Protein AF-A0A2V2BUV9-F1 (afdb_monomer)

Foldseek 3Di:
DDPDDDPVVVVVVVVVVVVVVVVVVVVVVVVVVVVLVVVVVPPDDDDDDQAFPALLVVLVCLQPQAQDDPDNQWWWKALALQARVNIDIDNDSVRLVPDPSSVPRQKMWGFRDDDDPWTKTKIFGADPRRGTHDIDIDTNVRRD

Nearest PDB structures (foldseek):
  3h3h-assembly1_B  TM=7.004E-01  e=4.443E-01  Burkholderia thailandensis E264
  2xf3-assembly1_A  TM=7.280E-01  e=1.044E+00  Streptomyces clavuligerus
  3h3h-assembly1_A  TM=7.193E-01  e=1.109E+00  Burkholderia thailandensis E264
  2xh9-assembly1_A  TM=7.639E-01  e=1.332E+00  Streptomyces clavuligerus
  2xep-assembly1_A  TM=7.595E-01  e=1.416E+00  Streptomyces clavuligerus

Mean predicted aligned error: 12.84 Å

Radius of gyration: 25.55 Å; Cα contacts (8 Å, |Δi|>4): 194; chains: 1; bounding box: 74×25×70 Å

Secondary structure (DSSP, 8-state):
------TTHHHHHHHHHHHHHHHHHHHHHHHHHHHHHHHHHS--S-----TT-BHHHHHHHHHHHSPPSSSTT-EEEESSSS-STT-EEESSHHHHHT-HHHHH-SEEEEEEEEETTEEEEEEEEE-TTSBEEEEEEEEGGG--

pLDDT: mean 75.65, std 16.13, range [39.47, 96.5]

Solvent-accessible surface area (backbone atoms only — not comparable to full-atom values): 8376 Å² total; per-residue (Å²): 135,85,84,76,78,63,76,63,67,73,54,49,56,60,51,53,52,47,64,59,45,50,62,54,51,50,50,51,51,52,49,51,54,49,50,54,51,51,60,63,69,58,80,88,70,78,80,82,86,53,74,70,36,39,57,68,56,47,52,52,49,41,66,75,70,28,64,56,85,87,48,97,58,43,44,53,39,12,46,68,38,67,46,75,88,62,46,45,76,27,78,42,69,68,58,48,74,66,32,66,57,56,68,68,32,54,22,38,21,32,49,63,43,67,54,92,94,48,52,30,34,34,32,34,33,39,48,101,85,38,29,25,76,46,75,46,80,45,52,62,90,74,42,126

Sequence (144 aa):
MKTGKPPWKKRILPAAALALAAPVLFFAFSLAAHLVSVADFGYPGGEMDFMGLGKNEVLKTVWEKCPRVFSEREMRLSATGKNCAENRYYASLSEAENDPEIRSAKYLGVNYRTRMASTYFQILEFDARGIVVAQRACRYSDAP

Structure (mmCIF, N/CA/C/O backbone):
data_AF-A0A2V2BUV9-F1
#
_entry.id   AF-A0A2V2BUV9-F1
#
loop_
_atom_site.group_PDB
_atom_site.id
_atom_site.type_symbol
_atom_site.label_atom_id
_atom_site.label_alt_id
_atom_site.label_comp_id
_atom_site.label_asym_id
_atom_site.label_entity_id
_atom_site.label_seq_id
_atom_site.pdbx_PDB_ins_code
_atom_site.Cartn_x
_atom_site.Cartn_y
_atom_site.Cartn_z
_atom_site.occupancy
_atom_site.B_iso_or_equiv
_atom_site.auth_seq_id
_atom_site.auth_comp_id
_atom_site.auth_asym_id
_atom_site.auth_atom_id
_atom_site.pdbx_PDB_model_num
ATOM 1 N N . MET A 1 1 ? 57.764 0.487 -56.003 1.00 39.47 1 MET A N 1
ATOM 2 C CA . MET A 1 1 ? 56.801 1.591 -55.777 1.00 39.47 1 MET A CA 1
ATOM 3 C C . MET A 1 1 ? 55.702 1.093 -54.844 1.00 39.47 1 MET A C 1
ATOM 5 O O . MET A 1 1 ? 55.026 0.135 -55.190 1.00 39.47 1 MET A O 1
ATOM 9 N N . LYS A 1 2 ? 55.567 1.659 -53.635 1.00 45.78 2 LYS A N 1
ATOM 10 C CA . LYS A 1 2 ? 54.484 1.301 -52.701 1.00 45.78 2 LYS A CA 1
ATOM 11 C C . LYS A 1 2 ? 53.238 2.109 -53.069 1.00 45.78 2 LYS A C 1
ATOM 13 O O . LYS A 1 2 ? 53.230 3.326 -52.913 1.00 45.78 2 LYS A O 1
ATOM 18 N N . THR A 1 3 ? 52.199 1.446 -53.564 1.00 51.44 3 THR A N 1
ATOM 19 C CA . THR A 1 3 ? 50.890 2.050 -53.838 1.00 51.44 3 THR A CA 1
ATOM 20 C C . THR A 1 3 ? 50.154 2.298 -52.519 1.00 51.44 3 THR A C 1
ATOM 22 O O . THR A 1 3 ? 49.427 1.452 -51.998 1.00 51.44 3 THR A O 1
ATOM 25 N N . GLY A 1 4 ? 50.381 3.472 -51.927 1.00 56.22 4 GLY A N 1
ATOM 26 C CA . GLY A 1 4 ? 49.632 3.931 -50.761 1.00 56.22 4 GLY A CA 1
ATOM 27 C C . GLY A 1 4 ? 48.164 4.139 -51.131 1.00 56.22 4 GLY A C 1
ATOM 28 O O . GLY A 1 4 ? 47.833 5.081 -51.844 1.00 56.22 4 GLY A O 1
ATOM 29 N N . LYS A 1 5 ? 47.276 3.247 -50.672 1.00 57.06 5 LYS A N 1
ATOM 30 C CA . LYS A 1 5 ? 45.821 3.416 -50.828 1.00 57.06 5 LYS A CA 1
ATOM 31 C C . LYS A 1 5 ? 45.406 4.774 -50.239 1.00 57.06 5 LYS A C 1
ATOM 33 O O . LYS A 1 5 ? 45.843 5.100 -49.133 1.00 57.06 5 LYS A O 1
ATOM 38 N N . PRO A 1 6 ? 44.564 5.553 -50.934 1.00 56.94 6 PRO A N 1
ATOM 39 C CA . PRO A 1 6 ? 44.333 6.935 -50.561 1.00 56.94 6 PRO A CA 1
ATOM 40 C C . PRO A 1 6 ? 43.517 7.044 -49.253 1.00 56.94 6 PRO A C 1
ATOM 42 O O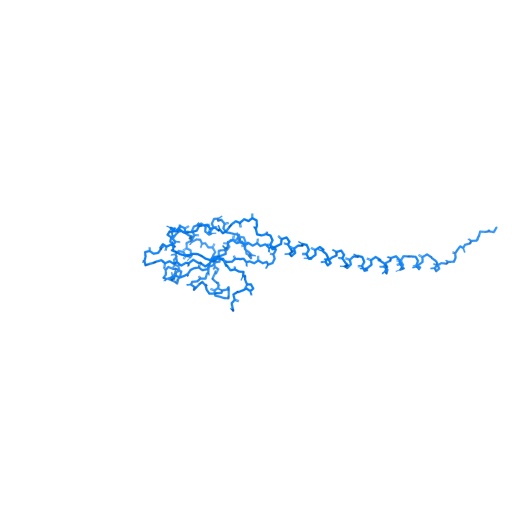 . PRO A 1 6 ? 42.668 6.188 -48.972 1.00 56.94 6 PRO A O 1
ATOM 45 N N . PRO A 1 7 ? 43.766 8.085 -48.435 1.00 57.88 7 PRO A N 1
ATOM 46 C CA . PRO A 1 7 ? 43.347 8.162 -47.028 1.00 57.88 7 PRO A CA 1
ATOM 47 C C . PRO A 1 7 ? 41.827 8.201 -46.807 1.00 57.88 7 PRO A C 1
ATOM 49 O O . PRO A 1 7 ? 41.354 7.901 -45.712 1.00 57.88 7 PRO A O 1
ATOM 52 N N . TRP A 1 8 ? 41.041 8.508 -47.841 1.00 52.19 8 TRP A N 1
ATOM 53 C CA . TRP A 1 8 ? 39.581 8.589 -47.767 1.00 52.19 8 TRP A CA 1
ATOM 54 C C . TRP A 1 8 ? 38.896 7.216 -47.676 1.00 52.19 8 TRP A C 1
ATOM 56 O O . TRP A 1 8 ? 37.898 7.084 -46.969 1.00 52.19 8 TRP A O 1
ATOM 66 N N . LYS A 1 9 ? 39.467 6.152 -48.266 1.00 51.16 9 LYS A N 1
ATOM 67 C CA . LYS A 1 9 ? 38.899 4.789 -48.162 1.00 51.16 9 LYS A CA 1
ATOM 68 C C . LYS A 1 9 ? 38.889 4.245 -46.726 1.00 51.16 9 LYS A C 1
ATOM 70 O O . LYS A 1 9 ? 38.026 3.440 -46.395 1.00 51.16 9 LYS A O 1
ATOM 75 N N . LYS A 1 10 ? 39.805 4.706 -45.861 1.00 52.44 10 LYS A N 1
ATOM 76 C CA . LYS A 1 10 ? 39.855 4.320 -44.436 1.00 52.44 10 LYS A CA 1
ATOM 77 C C . LYS A 1 10 ? 38.806 5.029 -43.568 1.00 52.44 10 LYS A C 1
ATOM 79 O O . LYS A 1 10 ? 38.538 4.554 -42.474 1.00 52.44 10 LYS A O 1
ATOM 84 N N . ARG A 1 11 ? 38.222 6.142 -44.035 1.00 52.38 11 ARG A N 1
ATOM 85 C CA . ARG A 1 11 ? 37.215 6.932 -43.297 1.00 52.38 11 ARG A CA 1
ATOM 86 C C . ARG A 1 11 ? 35.774 6.629 -43.715 1.00 52.38 11 ARG A C 1
ATOM 88 O O . ARG A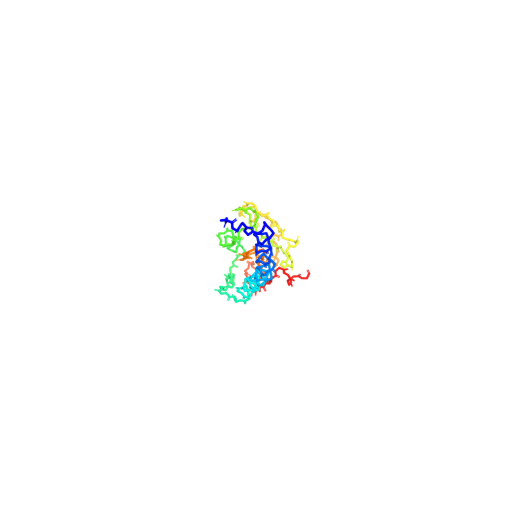 1 11 ? 34.873 6.748 -42.897 1.00 52.38 11 ARG A O 1
ATOM 95 N N . ILE A 1 12 ? 35.561 6.192 -44.956 1.00 55.16 12 ILE A N 1
ATOM 96 C CA . ILE A 1 12 ? 34.219 5.877 -45.477 1.00 55.16 12 ILE A CA 1
ATOM 97 C C . ILE A 1 12 ? 33.718 4.523 -44.965 1.00 55.16 12 ILE A C 1
ATOM 99 O O . ILE A 1 12 ? 32.550 4.406 -44.614 1.00 55.16 12 ILE A O 1
ATOM 103 N N . LEU A 1 13 ? 34.596 3.517 -44.864 1.00 53.09 13 LEU A N 1
ATOM 104 C CA . LEU A 1 13 ? 34.244 2.201 -44.316 1.00 53.09 13 LEU A CA 1
ATOM 105 C C . LEU A 1 13 ? 33.649 2.270 -42.894 1.00 53.09 13 LEU A C 1
ATOM 107 O O . LEU A 1 13 ? 32.588 1.690 -42.685 1.00 53.09 13 LEU A O 1
ATOM 111 N N . PRO A 1 14 ? 34.265 2.982 -41.925 1.00 61.22 14 PRO A N 1
ATOM 112 C CA . PRO A 1 14 ? 33.698 3.095 -40.584 1.00 61.22 14 PRO A CA 1
ATOM 113 C C . PRO A 1 14 ? 32.428 3.951 -40.546 1.00 61.22 14 PRO A C 1
ATOM 115 O O . PRO A 1 14 ? 31.537 3.631 -39.774 1.00 61.22 14 PRO A O 1
ATOM 118 N N . ALA A 1 15 ? 32.294 4.980 -41.39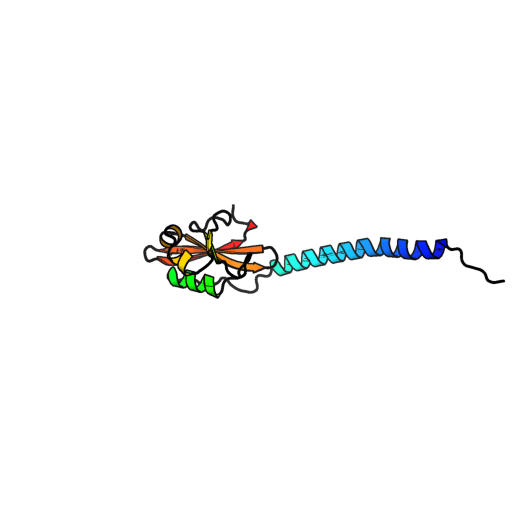1 1.00 60.69 15 ALA A N 1
ATOM 119 C CA . ALA A 1 15 ? 31.082 5.805 -41.449 1.00 60.69 15 ALA A CA 1
ATOM 120 C C . ALA A 1 15 ? 29.881 5.051 -42.049 1.00 60.69 15 ALA A C 1
ATOM 122 O O . ALA A 1 15 ? 28.777 5.132 -41.518 1.00 60.69 15 ALA A O 1
ATOM 123 N N . ALA A 1 16 ? 30.098 4.271 -43.112 1.00 62.62 16 ALA A N 1
ATOM 124 C CA . ALA A 1 16 ? 29.073 3.413 -43.703 1.00 62.62 16 ALA A CA 1
ATOM 125 C C . ALA A 1 16 ? 28.695 2.249 -42.770 1.00 62.62 16 ALA A C 1
ATOM 127 O O . ALA A 1 16 ? 27.519 1.920 -42.645 1.00 62.62 16 ALA A O 1
ATOM 128 N N . ALA A 1 17 ? 29.672 1.671 -42.062 1.00 65.44 17 ALA A N 1
ATOM 129 C CA . ALA A 1 17 ? 29.414 0.673 -41.027 1.00 65.44 17 ALA A CA 1
ATOM 130 C C . ALA A 1 17 ? 28.615 1.258 -39.847 1.00 65.44 17 ALA A C 1
ATOM 132 O O . ALA A 1 17 ? 27.689 0.609 -39.372 1.00 65.44 17 ALA A O 1
ATOM 133 N N . LEU A 1 18 ? 28.904 2.496 -39.419 1.00 61.72 18 LEU A N 1
ATOM 134 C CA . LEU A 1 18 ? 28.120 3.203 -38.396 1.00 61.72 18 LEU A CA 1
ATOM 135 C C . LEU A 1 18 ? 26.684 3.477 -38.867 1.00 61.72 18 LEU A C 1
ATOM 137 O O . LEU A 1 18 ? 25.736 3.267 -38.115 1.00 61.72 18 LEU A O 1
ATOM 141 N N . ALA A 1 19 ? 26.526 3.920 -40.118 1.00 67.94 19 ALA A N 1
ATOM 142 C CA . ALA A 1 19 ? 25.229 4.232 -40.712 1.00 67.94 19 ALA A CA 1
ATOM 143 C C . ALA A 1 19 ? 24.339 2.989 -40.872 1.00 67.94 19 ALA A C 1
ATOM 145 O O . ALA A 1 19 ? 23.123 3.094 -40.753 1.00 67.94 19 ALA A O 1
ATOM 146 N N . LEU A 1 20 ? 24.934 1.814 -41.094 1.00 73.50 20 LEU A N 1
ATOM 147 C CA . LEU A 1 20 ? 24.223 0.532 -41.125 1.00 73.50 20 LEU A CA 1
ATOM 148 C C . LEU A 1 20 ? 23.986 -0.050 -39.723 1.00 73.50 20 LEU A C 1
ATOM 150 O O . LEU A 1 20 ? 22.984 -0.726 -39.505 1.00 73.50 20 LEU A O 1
ATOM 154 N N . ALA A 1 21 ? 24.868 0.227 -38.760 1.00 76.88 21 ALA A N 1
ATOM 155 C CA . ALA A 1 21 ? 24.718 -0.233 -37.381 1.00 76.88 21 ALA A CA 1
ATOM 156 C C . ALA A 1 21 ? 23.631 0.535 -36.612 1.00 76.88 21 ALA A C 1
ATOM 158 O O . ALA A 1 21 ? 22.959 -0.050 -35.766 1.00 76.88 21 ALA A O 1
ATOM 159 N N . ALA A 1 22 ? 23.426 1.823 -36.904 1.00 80.75 22 ALA A N 1
ATOM 160 C CA . ALA A 1 22 ? 22.460 2.650 -36.181 1.00 80.75 22 ALA A CA 1
ATOM 161 C C . ALA A 1 22 ? 20.996 2.157 -36.298 1.00 80.75 22 ALA A C 1
ATOM 163 O O . ALA A 1 22 ? 20.349 2.033 -35.258 1.00 80.75 22 ALA A O 1
ATOM 164 N N . PRO A 1 23 ? 20.467 1.788 -37.485 1.00 84.00 23 PRO A N 1
ATOM 165 C CA . PRO A 1 23 ? 19.128 1.206 -37.611 1.00 84.00 23 PRO A CA 1
ATOM 166 C C . PRO A 1 23 ? 18.983 -0.136 -36.889 1.00 84.00 23 PRO A C 1
ATOM 168 O O . PRO A 1 23 ? 17.944 -0.405 -36.293 1.00 84.00 23 PRO A O 1
ATOM 171 N N . VAL A 1 24 ? 20.030 -0.969 -36.911 1.00 84.06 24 VAL A N 1
ATOM 172 C CA . VAL A 1 24 ? 20.040 -2.280 -36.243 1.00 84.06 24 VAL A CA 1
ATOM 173 C C . VAL A 1 24 ? 20.027 -2.113 -34.727 1.00 84.06 24 VAL A C 1
ATOM 175 O O . VAL A 1 24 ? 19.257 -2.784 -34.045 1.00 84.06 24 VAL A O 1
ATOM 178 N N . LEU A 1 25 ? 20.827 -1.184 -34.198 1.00 84.56 25 LEU A N 1
ATOM 179 C CA . LEU A 1 25 ? 20.810 -0.830 -32.780 1.00 84.56 25 LEU A CA 1
ATOM 180 C C . LEU A 1 25 ? 19.460 -0.245 -32.378 1.00 84.56 25 LEU A C 1
ATOM 182 O O . 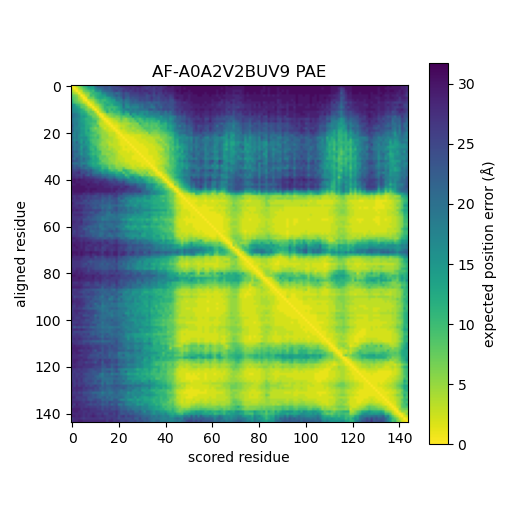LEU A 1 25 ? 18.906 -0.664 -31.370 1.00 84.56 25 LEU A O 1
ATOM 186 N N . PHE A 1 26 ? 18.901 0.669 -33.174 1.00 84.50 26 PHE A N 1
ATOM 187 C CA . PHE A 1 26 ? 17.582 1.237 -32.914 1.00 84.50 26 PHE A CA 1
ATOM 188 C C . PHE A 1 26 ? 16.508 0.149 -32.854 1.00 84.50 26 PHE A C 1
ATOM 190 O O . PHE A 1 26 ? 15.775 0.072 -31.874 1.00 84.50 26 PHE A O 1
ATOM 197 N N . PHE A 1 27 ? 16.472 -0.749 -33.841 1.00 86.81 27 PHE A N 1
ATOM 198 C CA . PHE A 1 27 ? 15.543 -1.874 -33.849 1.00 86.81 2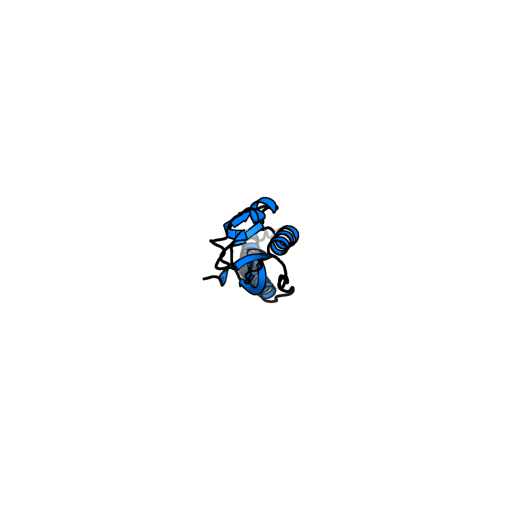7 PHE A CA 1
ATOM 199 C C . PHE A 1 27 ? 15.752 -2.807 -32.650 1.00 86.81 27 PHE A C 1
ATOM 201 O O . PHE A 1 27 ? 14.780 -3.196 -32.011 1.00 86.81 27 PHE A O 1
ATOM 208 N N . ALA A 1 28 ? 17.000 -3.128 -32.296 1.00 85.94 28 ALA A N 1
ATOM 209 C CA . ALA A 1 28 ? 17.310 -3.946 -31.125 1.00 85.94 28 ALA A CA 1
ATOM 210 C C . ALA A 1 28 ? 16.855 -3.276 -29.818 1.00 85.94 28 ALA A C 1
ATOM 212 O O . ALA A 1 28 ? 16.287 -3.949 -28.961 1.00 85.94 28 ALA A O 1
ATOM 213 N N . PHE A 1 29 ? 17.031 -1.958 -29.681 1.00 83.31 29 PHE A N 1
ATOM 214 C CA . PHE A 1 29 ? 16.518 -1.186 -28.548 1.00 83.31 29 PHE A CA 1
ATOM 215 C C . PHE A 1 29 ? 14.989 -1.160 -28.518 1.00 83.31 29 PHE A C 1
ATOM 217 O O . PHE A 1 29 ? 14.405 -1.377 -27.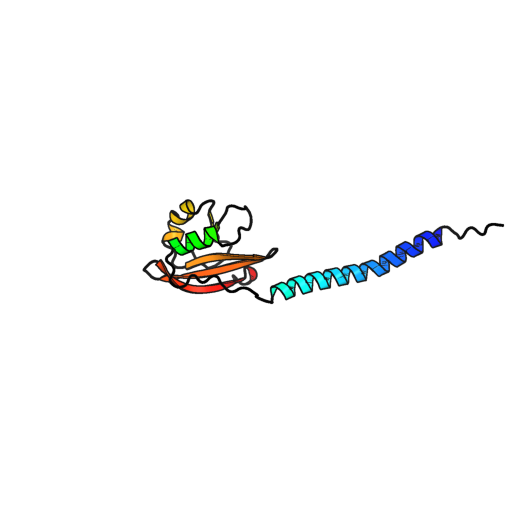460 1.00 83.31 29 PHE A O 1
ATOM 224 N N . SER A 1 30 ? 14.329 -0.941 -29.657 1.00 78.56 30 SER A N 1
ATOM 225 C CA . SER A 1 30 ? 12.867 -0.966 -29.750 1.00 78.56 30 SER A CA 1
ATOM 226 C C . SER A 1 30 ? 12.303 -2.345 -29.418 1.00 78.56 30 SER A C 1
ATOM 228 O O . SER A 1 30 ? 11.345 -2.444 -28.659 1.00 78.56 30 SER A O 1
ATOM 230 N N . LEU A 1 31 ? 12.917 -3.414 -29.929 1.00 82.62 31 LEU A N 1
ATOM 231 C CA . LEU A 1 31 ? 12.523 -4.787 -29.634 1.00 82.62 31 LEU A CA 1
ATOM 232 C C . LEU A 1 31 ? 12.781 -5.132 -28.166 1.00 82.62 31 LEU A C 1
ATOM 234 O O . LEU A 1 31 ? 11.910 -5.709 -27.531 1.00 82.62 31 LEU A O 1
ATOM 238 N N . ALA A 1 32 ? 13.925 -4.744 -27.598 1.00 79.06 32 ALA A N 1
ATOM 239 C CA . ALA A 1 32 ? 14.208 -4.937 -26.178 1.00 79.06 32 ALA A CA 1
ATOM 240 C C . ALA A 1 32 ? 13.202 -4.183 -25.297 1.00 79.06 32 ALA A C 1
ATOM 242 O O . ALA A 1 32 ? 12.663 -4.765 -24.362 1.00 79.06 32 ALA A O 1
ATOM 243 N N . ALA A 1 33 ? 12.883 -2.928 -25.625 1.00 70.69 33 ALA A N 1
ATOM 244 C CA . ALA A 1 33 ? 11.862 -2.150 -24.926 1.00 70.69 33 ALA A CA 1
ATOM 245 C C . ALA A 1 33 ? 10.471 -2.796 -25.042 1.00 70.69 33 ALA A C 1
ATOM 247 O O . ALA A 1 33 ? 9.737 -2.874 -24.057 1.00 70.69 33 ALA A O 1
ATOM 248 N N . HIS A 1 34 ? 10.122 -3.312 -26.222 1.00 68.94 34 HIS A N 1
ATOM 249 C CA . HIS A 1 34 ? 8.853 -3.996 -26.441 1.00 68.94 34 HIS A CA 1
ATOM 250 C C . HIS A 1 34 ? 8.788 -5.343 -25.707 1.00 68.94 34 HIS A C 1
ATOM 252 O O . HIS A 1 34 ? 7.790 -5.631 -25.061 1.00 68.94 34 HIS A O 1
ATOM 258 N N . LEU A 1 35 ? 9.856 -6.143 -25.719 1.00 68.62 35 LEU A N 1
ATOM 259 C CA . LEU A 1 35 ? 9.937 -7.409 -24.983 1.00 68.62 35 LEU A CA 1
ATOM 260 C C . LEU A 1 35 ? 9.932 -7.195 -23.468 1.00 68.62 35 LEU A C 1
ATOM 262 O O . LEU A 1 35 ? 9.286 -7.958 -22.760 1.00 68.62 35 LEU A O 1
ATOM 266 N N . VAL A 1 36 ? 10.586 -6.143 -22.968 1.00 62.88 36 VAL A N 1
ATOM 267 C CA . VAL A 1 36 ? 10.466 -5.705 -21.569 1.00 62.88 36 VAL A CA 1
ATOM 268 C C . VAL A 1 36 ? 9.010 -5.369 -21.240 1.00 62.88 36 VAL A C 1
ATOM 270 O O . VAL A 1 36 ? 8.494 -5.838 -20.229 1.00 62.88 36 VAL A O 1
ATOM 273 N N . SER A 1 37 ? 8.324 -4.640 -22.124 1.00 55.22 37 SER A N 1
ATOM 274 C CA . SER A 1 37 ? 6.910 -4.296 -21.956 1.00 55.22 37 SER A CA 1
ATOM 275 C C . SER A 1 37 ? 5.985 -5.519 -22.010 1.00 55.22 37 SER A C 1
ATOM 277 O O . SER A 1 37 ? 5.072 -5.627 -21.200 1.00 55.22 37 SER A O 1
ATOM 279 N N . VAL A 1 38 ? 6.218 -6.477 -22.909 1.00 51.88 38 VAL A N 1
ATOM 280 C CA . VAL A 1 38 ? 5.409 -7.704 -23.024 1.00 51.88 38 VAL A CA 1
ATOM 281 C C . VAL A 1 38 ? 5.694 -8.671 -21.870 1.00 51.88 38 VAL A C 1
ATOM 283 O O . VAL A 1 38 ? 4.769 -9.273 -21.327 1.00 51.88 38 VAL A O 1
ATOM 286 N N . ALA A 1 39 ? 6.941 -8.763 -21.405 1.00 52.03 39 ALA A N 1
ATOM 287 C CA . ALA A 1 39 ? 7.279 -9.467 -20.170 1.00 52.03 39 ALA A CA 1
ATOM 288 C C . ALA A 1 39 ? 6.660 -8.802 -18.925 1.00 52.03 39 ALA A C 1
ATOM 290 O O . ALA A 1 39 ? 6.600 -9.440 -17.872 1.00 52.03 39 ALA A O 1
ATOM 291 N N . ASP A 1 40 ? 6.206 -7.547 -19.024 1.00 50.34 40 ASP A N 1
ATOM 292 C CA . ASP A 1 40 ? 5.375 -6.854 -18.032 1.00 50.34 40 ASP A CA 1
ATOM 293 C C . ASP A 1 40 ? 3.880 -7.203 -18.116 1.00 50.34 40 ASP A C 1
ATOM 295 O O . ASP A 1 40 ? 3.197 -7.114 -17.098 1.00 50.34 40 ASP A O 1
ATOM 299 N N . PHE A 1 41 ? 3.384 -7.686 -19.262 1.00 45.78 41 PHE A N 1
ATOM 300 C CA . PHE A 1 41 ? 1.998 -8.153 -19.429 1.00 45.78 41 PHE A CA 1
ATOM 301 C C . PHE A 1 41 ? 1.767 -9.603 -18.973 1.00 45.78 41 PHE A C 1
ATOM 303 O O . PHE A 1 41 ? 0.639 -9.978 -18.657 1.00 45.78 41 PHE A O 1
ATOM 310 N N . GLY A 1 42 ? 2.815 -10.427 -18.905 1.00 43.72 42 GLY A N 1
ATOM 311 C CA . GLY A 1 42 ? 2.738 -11.762 -18.313 1.00 43.72 42 GLY A CA 1
ATOM 312 C C . GLY A 1 42 ? 2.782 -11.661 -16.794 1.00 43.72 42 GLY A C 1
ATOM 313 O O . GLY A 1 42 ? 3.863 -11.584 -16.226 1.00 43.72 42 GLY A O 1
ATOM 314 N N . TYR A 1 43 ? 1.624 -11.616 -16.142 1.00 49.91 43 TYR A N 1
ATOM 315 C CA . TYR A 1 43 ? 1.475 -11.492 -14.692 1.00 49.91 43 TYR A CA 1
ATOM 316 C C . TYR A 1 43 ? 1.893 -12.803 -13.976 1.00 49.91 43 TYR A C 1
ATOM 318 O O . TYR A 1 43 ? 1.101 -13.742 -13.968 1.00 49.91 43 TYR A O 1
ATOM 326 N N . PRO A 1 44 ? 3.102 -12.943 -13.376 1.00 43.53 44 PRO A N 1
ATOM 327 C CA . PRO A 1 44 ? 3.609 -14.247 -12.937 1.00 43.53 44 PRO A CA 1
ATOM 328 C C . PRO A 1 44 ? 3.640 -14.418 -11.403 1.00 43.53 44 PRO A C 1
ATOM 330 O O . PRO A 1 44 ? 4.365 -15.263 -10.893 1.00 43.53 44 PRO A O 1
ATOM 333 N N . GLY A 1 45 ? 2.879 -13.627 -10.641 1.00 51.34 45 GLY A N 1
ATOM 334 C CA . GLY A 1 45 ? 2.780 -13.748 -9.181 1.00 51.34 45 GLY A CA 1
ATOM 335 C C . GLY A 1 45 ? 1.539 -13.021 -8.681 1.00 51.34 45 GLY A C 1
ATOM 336 O O . GLY A 1 45 ? 1.359 -11.849 -9.010 1.00 51.34 45 GLY A O 1
ATOM 337 N N . GLY A 1 46 ? 0.664 -13.750 -7.988 1.00 61.19 46 GLY A N 1
ATOM 338 C CA . GLY A 1 46 ? -0.669 -13.294 -7.599 1.00 61.19 46 GLY A CA 1
ATOM 339 C C . GLY A 1 46 ? -0.672 -12.083 -6.670 1.00 61.19 46 GLY A C 1
ATOM 340 O O . GLY A 1 46 ? 0.333 -11.737 -6.049 1.00 61.19 46 GLY A O 1
ATOM 341 N N . GLU A 1 47 ? -1.840 -11.453 -6.602 1.00 72.06 47 GLU A N 1
ATOM 342 C CA . GLU A 1 47 ? -2.229 -10.523 -5.546 1.00 72.06 47 GLU A CA 1
ATOM 343 C C . GLU A 1 47 ? -1.801 -11.037 -4.164 1.00 72.06 47 GLU A C 1
ATOM 345 O O . GLU A 1 47 ? -1.903 -12.234 -3.884 1.00 72.06 47 GLU A O 1
ATOM 350 N N . MET A 1 48 ? -1.339 -10.142 -3.285 1.00 81.50 48 MET A N 1
ATOM 351 C CA . MET A 1 48 ? -1.228 -10.519 -1.880 1.00 81.50 48 MET A CA 1
ATOM 352 C C . MET A 1 48 ? -2.640 -10.722 -1.343 1.00 81.50 48 MET A C 1
ATOM 354 O O . MET A 1 48 ? -3.508 -9.872 -1.543 1.00 81.50 48 MET A O 1
ATOM 358 N N . ASP A 1 49 ? -2.878 -11.860 -0.701 1.00 86.50 49 ASP A N 1
ATOM 359 C CA . ASP A 1 49 ? -4.175 -12.136 -0.101 1.00 86.50 49 ASP A CA 1
ATOM 360 C C . ASP A 1 49 ? -4.261 -11.448 1.262 1.00 86.50 49 ASP A C 1
ATOM 362 O O . ASP A 1 49 ? -3.517 -11.780 2.190 1.00 86.50 49 ASP A O 1
ATOM 366 N N . PHE A 1 50 ? -5.141 -10.454 1.349 1.00 91.62 50 PHE A N 1
ATOM 367 C CA . PHE A 1 50 ? -5.465 -9.767 2.592 1.00 91.62 50 PHE A CA 1
ATOM 368 C C . PHE A 1 50 ? -6.863 -10.125 3.096 1.00 91.62 50 PHE A C 1
ATOM 370 O O . PHE A 1 50 ? -7.264 -9.617 4.141 1.00 91.62 50 PHE A O 1
ATOM 377 N N . MET A 1 51 ? -7.615 -10.965 2.378 1.00 93.44 51 MET A N 1
ATOM 378 C CA . MET A 1 51 ? -8.989 -11.304 2.732 1.00 93.44 51 MET A CA 1
ATOM 379 C C . MET A 1 51 ? -9.063 -11.886 4.143 1.00 93.44 51 MET A C 1
ATOM 381 O O . MET A 1 51 ? -8.313 -12.785 4.513 1.00 93.44 51 MET A O 1
ATOM 385 N N . GLY A 1 52 ? -9.979 -11.358 4.955 1.00 94.75 52 GLY A N 1
ATOM 386 C CA . GLY A 1 52 ? -10.144 -11.782 6.344 1.00 94.75 52 GLY A CA 1
ATOM 387 C C . GLY A 1 52 ? -9.105 -11.229 7.326 1.00 94.75 52 GLY A C 1
ATOM 388 O O . GLY A 1 52 ? -9.280 -11.422 8.529 1.00 94.75 52 GLY A O 1
ATOM 389 N N . LEU A 1 53 ? -8.073 -10.510 6.868 1.00 95.75 53 LEU A N 1
ATOM 390 C CA . LEU A 1 53 ? -7.104 -9.879 7.763 1.00 95.75 53 LEU A CA 1
ATOM 391 C C . LEU A 1 53 ? -7.675 -8.609 8.392 1.00 95.75 53 LEU A C 1
ATOM 393 O O . LEU A 1 53 ? -8.402 -7.834 7.763 1.00 95.75 53 LEU A O 1
ATOM 397 N N . GLY A 1 54 ? -7.302 -8.379 9.649 1.00 94.75 54 GLY A N 1
ATOM 398 C CA . GLY A 1 54 ? -7.595 -7.129 10.340 1.00 94.75 54 GLY A CA 1
ATOM 399 C C . GLY A 1 54 ? -6.666 -6.003 9.886 1.00 94.75 54 GLY A C 1
ATOM 400 O O . GLY A 1 54 ? -5.532 -6.236 9.472 1.00 94.75 54 GLY A O 1
ATOM 401 N N . LYS A 1 55 ? -7.105 -4.751 10.027 1.00 93.25 55 LYS A N 1
ATOM 402 C CA . LYS A 1 55 ? -6.330 -3.574 9.596 1.00 93.25 55 LYS A CA 1
ATOM 403 C C . LYS A 1 55 ? -4.883 -3.541 10.121 1.00 93.25 55 LYS A C 1
ATOM 405 O O . LYS A 1 55 ? -3.973 -3.251 9.353 1.00 93.25 55 LYS A O 1
ATOM 410 N N . ASN A 1 56 ? -4.638 -3.901 11.381 1.00 93.75 56 ASN A N 1
ATOM 411 C CA . ASN A 1 56 ? -3.274 -3.940 11.933 1.00 93.75 56 ASN A CA 1
ATOM 412 C C . ASN A 1 56 ? -2.406 -5.028 11.277 1.00 93.75 56 ASN A C 1
ATOM 414 O O . ASN A 1 56 ? -1.229 -4.809 10.999 1.00 93.75 56 ASN A O 1
ATOM 418 N N . GLU A 1 57 ? -2.986 -6.195 10.992 1.00 94.62 57 GLU A N 1
ATOM 419 C CA . GLU A 1 57 ? -2.287 -7.282 10.300 1.00 94.62 57 GLU A CA 1
ATOM 420 C C . GLU A 1 57 ? -1.971 -6.902 8.856 1.00 94.62 57 GLU A C 1
ATOM 422 O O . GLU A 1 57 ? -0.875 -7.194 8.377 1.00 94.62 57 GLU A O 1
ATOM 427 N N . VAL A 1 58 ? -2.888 -6.193 8.189 1.00 93.12 58 VAL A N 1
ATOM 428 C CA . VAL A 1 58 ? -2.652 -5.604 6.867 1.00 93.12 58 VAL A CA 1
ATOM 429 C C . VAL A 1 58 ? -1.464 -4.648 6.925 1.00 93.12 58 VAL A C 1
ATOM 431 O O . VAL A 1 58 ? -0.524 -4.819 6.156 1.00 93.12 58 VAL A O 1
ATOM 434 N N . LEU A 1 59 ? -1.458 -3.684 7.852 1.00 92.44 59 LEU A N 1
ATOM 435 C CA . LEU A 1 59 ? -0.373 -2.702 7.978 1.00 92.44 59 LEU A CA 1
ATOM 436 C C . LEU A 1 59 ? 0.980 -3.373 8.229 1.00 92.44 59 LEU A C 1
ATOM 438 O O . LEU A 1 59 ? 1.962 -3.058 7.557 1.00 92.44 59 LEU A O 1
ATOM 442 N N . LYS A 1 60 ? 1.023 -4.351 9.138 1.00 92.25 60 LYS A N 1
ATOM 443 C CA . LYS A 1 60 ? 2.227 -5.140 9.407 1.00 92.25 60 LYS A CA 1
ATOM 444 C C . LYS A 1 60 ? 2.694 -5.903 8.166 1.00 92.25 60 LYS A C 1
ATOM 446 O O . LYS A 1 60 ? 3.869 -5.859 7.812 1.00 92.25 60 LYS A O 1
ATOM 451 N N . THR A 1 61 ? 1.767 -6.558 7.475 1.00 90.19 61 THR A N 1
ATOM 452 C CA . THR A 1 61 ? 2.054 -7.334 6.265 1.00 90.19 61 THR A CA 1
ATOM 453 C C . THR A 1 61 ? 2.582 -6.442 5.143 1.00 90.19 61 THR A C 1
ATOM 455 O O . THR A 1 61 ? 3.553 -6.807 4.482 1.00 90.19 61 THR A O 1
ATOM 458 N N . VAL A 1 62 ? 2.001 -5.254 4.958 1.00 88.50 62 VAL A N 1
ATOM 459 C CA . VAL A 1 62 ? 2.477 -4.268 3.980 1.00 88.50 62 VAL A CA 1
ATOM 460 C C . VAL A 1 62 ? 3.871 -3.773 4.355 1.00 88.50 62 VAL A C 1
ATOM 462 O O . VAL A 1 62 ? 4.758 -3.735 3.505 1.00 88.50 62 VAL A O 1
ATOM 465 N N . TRP A 1 63 ? 4.098 -3.443 5.627 1.00 87.19 63 TRP A N 1
ATOM 466 C CA . TRP A 1 63 ? 5.397 -2.979 6.113 1.00 87.19 63 TRP A CA 1
ATOM 467 C C . TRP A 1 63 ? 6.531 -3.994 5.887 1.00 87.19 63 TRP A C 1
ATOM 469 O O . TRP A 1 63 ? 7.656 -3.599 5.558 1.00 87.19 63 TRP A O 1
ATOM 479 N N . GLU A 1 64 ? 6.232 -5.283 6.078 1.00 85.38 64 GLU A N 1
ATOM 480 C CA . GLU A 1 64 ? 7.187 -6.391 5.985 1.00 85.38 64 GLU A CA 1
ATOM 481 C C . GLU A 1 64 ? 7.411 -6.886 4.552 1.00 85.38 64 GLU A C 1
ATOM 483 O O . GLU A 1 64 ? 8.542 -7.209 4.191 1.00 85.38 64 GLU A O 1
ATOM 488 N N . LYS A 1 65 ? 6.345 -6.993 3.749 1.00 81.19 65 LYS A N 1
ATOM 489 C CA . LYS A 1 65 ? 6.375 -7.743 2.483 1.00 81.19 65 LYS A CA 1
ATOM 490 C C . LYS A 1 65 ? 6.253 -6.877 1.237 1.00 81.19 65 LYS A C 1
ATOM 492 O O . LYS A 1 65 ? 6.669 -7.321 0.167 1.00 81.19 65 LYS A O 1
ATOM 497 N N . CYS A 1 66 ? 5.697 -5.670 1.335 1.00 77.75 66 CYS A N 1
ATOM 498 C CA . CYS A 1 66 ? 5.488 -4.852 0.148 1.00 77.75 66 CYS A CA 1
ATOM 499 C C . CYS A 1 66 ? 6.764 -4.093 -0.253 1.00 77.75 66 CYS A C 1
ATOM 501 O O . CYS A 1 66 ? 7.463 -3.534 0.598 1.00 77.75 66 CYS A O 1
ATOM 503 N N . PRO A 1 67 ? 7.081 -4.031 -1.558 1.00 67.06 67 PRO A N 1
ATOM 504 C CA . PRO A 1 67 ? 8.286 -3.372 -2.038 1.00 67.06 67 PRO A CA 1
ATOM 505 C C . PRO A 1 67 ? 8.242 -1.853 -1.826 1.00 67.06 67 PRO A C 1
ATOM 507 O O . PRO A 1 67 ? 7.252 -1.177 -2.121 1.00 67.06 67 PRO A O 1
ATOM 510 N N . ARG A 1 68 ? 9.368 -1.308 -1.359 1.00 69.56 68 ARG A N 1
ATOM 511 C CA . ARG A 1 68 ? 9.588 0.124 -1.111 1.00 69.56 68 ARG A CA 1
ATOM 512 C C . ARG A 1 68 ? 10.144 0.780 -2.382 1.00 69.56 68 ARG A C 1
ATOM 514 O O . ARG A 1 68 ? 10.898 0.147 -3.113 1.00 69.56 68 ARG A O 1
ATOM 521 N N . VAL A 1 69 ? 9.722 2.006 -2.703 1.00 58.09 69 VAL A N 1
ATOM 522 C CA . VAL A 1 69 ? 9.874 2.563 -4.073 1.00 58.09 69 VAL A CA 1
ATOM 523 C C . VAL A 1 69 ? 10.718 3.848 -4.154 1.00 58.09 69 VAL A C 1
ATOM 525 O O . VAL A 1 69 ? 11.270 4.107 -5.216 1.00 58.09 69 VAL A O 1
ATOM 528 N N . PHE A 1 70 ? 10.844 4.655 -3.089 1.00 54.94 70 PHE A N 1
ATOM 529 C CA . PHE A 1 70 ? 11.631 5.912 -3.138 1.00 54.94 70 PHE A CA 1
ATOM 530 C C . PHE A 1 70 ? 12.722 5.992 -2.069 1.00 54.94 70 PHE A C 1
ATOM 532 O O . PHE A 1 70 ? 13.857 6.323 -2.393 1.00 54.94 70 PHE A O 1
ATOM 539 N N . SER A 1 71 ? 12.411 5.627 -0.826 1.00 55.00 71 SER A N 1
ATOM 540 C CA . SER A 1 71 ? 13.408 5.329 0.200 1.00 55.00 71 SER A CA 1
ATOM 541 C C . SER A 1 71 ? 13.229 3.877 0.624 1.00 55.00 71 SER A C 1
ATOM 543 O O . SER A 1 71 ? 12.107 3.365 0.650 1.00 55.00 71 SER A O 1
ATOM 545 N N . GLU A 1 72 ? 14.315 3.188 0.974 1.00 56.62 72 GLU A N 1
ATOM 546 C CA . GLU A 1 72 ? 14.262 1.804 1.463 1.00 56.62 72 GLU A CA 1
ATOM 547 C C . GLU A 1 72 ? 13.472 1.659 2.776 1.00 56.62 72 GLU A C 1
ATOM 549 O O . GLU A 1 72 ? 13.509 0.595 3.389 1.00 56.62 72 GLU A O 1
ATOM 554 N N . ARG A 1 73 ? 12.769 2.697 3.262 1.00 65.50 73 ARG A N 1
ATOM 555 C CA . ARG A 1 73 ? 12.103 2.704 4.570 1.00 65.50 73 ARG A CA 1
ATOM 556 C C . ARG A 1 73 ? 10.666 3.205 4.612 1.00 65.50 73 ARG A C 1
ATOM 558 O O . ARG A 1 73 ? 10.084 3.157 5.686 1.00 65.50 73 ARG A O 1
ATOM 565 N N . GLU A 1 74 ? 10.067 3.588 3.489 1.00 78.38 74 GLU A N 1
ATOM 566 C CA . GLU A 1 74 ? 8.703 4.129 3.500 1.00 78.38 74 GLU A CA 1
ATOM 567 C C . GLU A 1 74 ? 7.640 3.152 2.990 1.00 78.38 74 GLU A C 1
ATOM 569 O O . GLU A 1 74 ? 7.774 2.550 1.919 1.00 78.38 74 GLU A O 1
ATOM 574 N N . MET A 1 75 ? 6.546 3.050 3.745 1.00 84.94 75 MET A N 1
ATOM 575 C CA . MET A 1 75 ? 5.305 2.387 3.345 1.00 84.94 75 MET A CA 1
ATOM 576 C C . MET A 1 75 ? 4.358 3.390 2.679 1.00 84.94 75 MET A C 1
ATOM 578 O O . MET A 1 75 ? 4.276 4.540 3.102 1.00 84.94 75 MET A O 1
ATOM 582 N N . ARG A 1 76 ? 3.616 2.942 1.658 1.00 84.00 76 ARG A N 1
ATOM 583 C CA . ARG A 1 76 ? 2.643 3.763 0.923 1.00 84.00 76 ARG A CA 1
ATOM 584 C C . ARG A 1 76 ? 1.235 3.261 1.131 1.00 84.00 76 ARG A C 1
ATOM 586 O O . ARG A 1 76 ? 0.952 2.118 0.769 1.00 84.00 76 ARG A O 1
ATOM 593 N N . LEU A 1 77 ? 0.374 4.135 1.636 1.00 88.12 77 LEU A N 1
ATOM 594 C CA . LEU A 1 77 ? -1.037 3.837 1.832 1.00 88.12 77 LEU A CA 1
ATOM 595 C C . LEU A 1 77 ? -1.909 4.969 1.293 1.00 88.12 77 LEU A C 1
ATOM 597 O O . LEU A 1 77 ? -1.545 6.134 1.406 1.00 88.12 77 LEU A O 1
ATOM 601 N N . SER A 1 78 ? -3.087 4.637 0.781 1.00 88.19 78 SER A N 1
ATOM 602 C CA . SER A 1 78 ? -4.148 5.595 0.453 1.00 88.19 78 SER A CA 1
ATOM 603 C C . SER A 1 78 ? -5.377 5.288 1.302 1.00 88.19 78 SER A C 1
ATOM 605 O O . SER A 1 78 ? -5.914 4.188 1.215 1.00 88.19 78 SER A O 1
ATOM 607 N N . ALA A 1 79 ? -5.848 6.250 2.099 1.00 86.56 79 ALA A N 1
ATOM 608 C CA . ALA A 1 79 ? -7.011 6.088 2.985 1.00 86.56 79 ALA A CA 1
ATOM 609 C C . ALA A 1 79 ? -8.364 6.024 2.243 1.00 86.56 79 ALA A C 1
ATOM 611 O O . ALA A 1 79 ? -9.406 5.751 2.838 1.00 86.56 79 ALA A O 1
ATOM 612 N N . THR A 1 80 ? -8.376 6.316 0.944 1.00 80.25 80 THR A N 1
ATOM 613 C CA . THR A 1 80 ? -9.587 6.293 0.113 1.00 80.25 80 THR A CA 1
ATOM 614 C C . THR A 1 80 ? -9.610 5.103 -0.837 1.00 80.25 80 THR A C 1
ATOM 616 O O . THR A 1 80 ? -10.669 4.770 -1.370 1.00 80.25 80 THR A O 1
ATOM 619 N N . GLY A 1 81 ? -8.445 4.494 -1.093 1.00 72.69 81 GLY A N 1
ATOM 620 C CA . GLY A 1 81 ? -8.280 3.476 -2.122 1.00 72.69 81 GLY A CA 1
ATOM 621 C C . GLY A 1 81 ? -8.603 3.980 -3.534 1.00 72.69 81 GLY A C 1
ATOM 622 O O . GLY A 1 81 ? -8.960 3.170 -4.386 1.00 72.69 81 GLY A O 1
ATOM 623 N N . LYS A 1 82 ? -8.558 5.298 -3.788 1.00 68.31 82 LYS A N 1
ATOM 624 C CA . LYS A 1 82 ? -8.964 5.880 -5.079 1.00 68.31 82 LYS A CA 1
ATOM 625 C C . LYS A 1 82 ? -7.806 6.068 -6.047 1.00 68.31 82 LYS A C 1
ATOM 627 O O . LYS A 1 82 ? -7.899 5.606 -7.180 1.00 68.31 82 LYS A O 1
ATOM 632 N N . ASN A 1 83 ? -6.731 6.732 -5.628 1.00 65.06 83 ASN A N 1
ATOM 633 C CA . ASN A 1 83 ? -5.575 6.963 -6.490 1.00 65.06 83 ASN A CA 1
ATOM 634 C C . ASN A 1 83 ? -4.273 7.129 -5.695 1.00 65.06 83 ASN A C 1
ATOM 636 O O . ASN A 1 83 ? -4.254 7.194 -4.466 1.00 65.06 83 ASN A O 1
ATOM 640 N N . CYS A 1 84 ? -3.174 7.213 -6.441 1.00 58.97 84 CYS A N 1
ATOM 641 C CA . CYS A 1 84 ? -1.830 7.339 -5.893 1.00 58.97 84 CYS A CA 1
ATOM 642 C C . CYS A 1 84 ? -1.426 8.769 -5.526 1.00 58.97 84 CYS A C 1
ATOM 644 O O . CYS A 1 84 ? -0.432 8.945 -4.827 1.00 58.97 84 CYS A O 1
ATOM 646 N N . ALA A 1 85 ? -2.150 9.778 -6.015 1.00 64.88 85 ALA A N 1
ATOM 647 C CA . ALA A 1 85 ? -1.923 11.170 -5.633 1.00 64.88 85 ALA A CA 1
ATOM 648 C C . ALA A 1 85 ? -2.324 11.409 -4.169 1.00 64.88 85 ALA A C 1
ATOM 650 O O . ALA A 1 85 ? -1.725 12.231 -3.486 1.00 64.88 85 ALA A O 1
ATOM 651 N N . GLU A 1 86 ? -3.279 10.624 -3.675 1.00 73.81 86 GLU A N 1
ATOM 652 C CA . GLU A 1 86 ? -3.701 10.590 -2.276 1.00 73.81 86 GLU A CA 1
ATOM 653 C C . GLU A 1 86 ? -2.841 9.645 -1.414 1.00 73.81 86 GLU A C 1
ATOM 655 O O . GLU A 1 86 ? -3.174 9.392 -0.254 1.00 73.81 86 GLU A O 1
ATOM 660 N N . ASN A 1 87 ? -1.742 9.098 -1.955 1.00 79.31 87 ASN A N 1
ATOM 661 C CA . ASN A 1 87 ? -0.850 8.256 -1.166 1.00 79.31 87 ASN A CA 1
ATOM 662 C C . ASN A 1 87 ? -0.138 9.075 -0.093 1.00 79.31 87 ASN A C 1
ATOM 664 O O . ASN A 1 87 ? 0.514 10.085 -0.363 1.00 79.31 87 ASN A O 1
ATOM 668 N N . ARG A 1 88 ? -0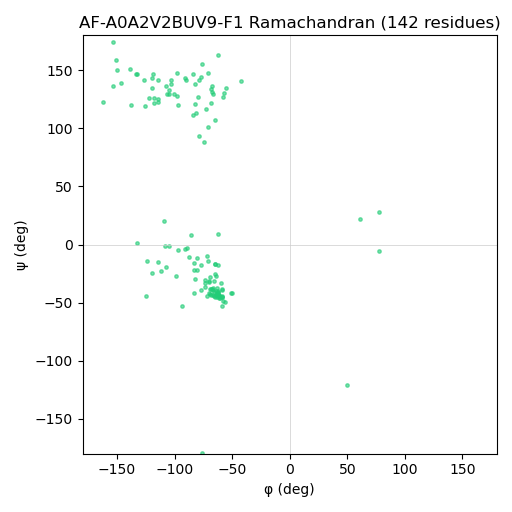.181 8.535 1.115 1.00 86.69 88 ARG A N 1
ATOM 669 C CA . ARG A 1 88 ? 0.624 8.938 2.254 1.00 86.69 88 ARG A CA 1
ATOM 670 C C . ARG A 1 88 ? 1.827 8.020 2.385 1.00 86.69 88 ARG A C 1
ATOM 672 O O . ARG A 1 88 ? 1.763 6.833 2.049 1.00 86.69 88 ARG A O 1
ATOM 679 N N . TYR A 1 89 ? 2.916 8.598 2.869 1.00 87.12 89 TYR A N 1
ATOM 680 C CA . TYR A 1 89 ? 4.201 7.940 3.049 1.00 87.12 89 TYR A CA 1
ATOM 681 C C . TYR A 1 89 ? 4.489 7.881 4.541 1.00 87.12 89 TYR A C 1
ATOM 683 O O . TYR A 1 89 ? 4.462 8.913 5.204 1.00 87.12 89 TYR A O 1
ATOM 691 N N . TYR A 1 90 ? 4.747 6.682 5.050 1.00 88.31 90 TYR A N 1
ATOM 692 C CA . TYR A 1 90 ? 5.002 6.449 6.469 1.00 88.31 90 TYR A CA 1
ATOM 693 C C . TYR A 1 90 ? 6.409 5.904 6.647 1.00 88.31 90 TYR A C 1
ATOM 695 O O . TYR A 1 90 ? 6.758 4.890 6.036 1.00 88.31 90 TYR A O 1
ATOM 703 N N . ALA A 1 91 ? 7.200 6.550 7.501 1.00 88.00 91 ALA A N 1
ATOM 704 C CA . ALA A 1 91 ? 8.581 6.160 7.779 1.00 88.00 91 ALA A CA 1
ATOM 705 C C . ALA A 1 91 ? 8.677 4.991 8.776 1.00 88.00 91 ALA A C 1
ATOM 707 O O . ALA A 1 91 ? 9.749 4.410 8.963 1.00 88.00 91 ALA A O 1
ATOM 708 N N . SER A 1 92 ? 7.568 4.644 9.438 1.00 89.75 92 SER A N 1
ATOM 709 C CA . SER A 1 92 ? 7.475 3.506 10.353 1.00 89.75 92 SER A CA 1
ATOM 710 C C . SER A 1 92 ? 6.064 2.913 10.396 1.00 89.75 92 SER A C 1
ATOM 712 O O . SER A 1 92 ? 5.084 3.592 10.092 1.00 89.75 92 SER A O 1
ATOM 714 N N . LEU A 1 93 ? 5.953 1.655 10.837 1.00 91.12 93 LEU A N 1
ATOM 715 C CA . LEU A 1 93 ? 4.660 1.009 11.092 1.00 91.12 93 LEU A CA 1
ATOM 716 C C . LEU A 1 93 ? 3.832 1.779 12.137 1.00 91.12 93 LEU A C 1
ATOM 718 O O . LEU A 1 93 ? 2.654 2.035 11.914 1.00 91.12 93 LEU A O 1
ATOM 722 N N . SER A 1 94 ? 4.471 2.205 13.231 1.00 92.88 94 SER A N 1
ATOM 723 C CA . SER A 1 94 ? 3.814 2.934 14.327 1.00 92.88 94 SER A CA 1
ATOM 724 C C . SER A 1 94 ? 3.161 4.234 13.851 1.00 92.88 94 SER A C 1
ATOM 726 O O . SER A 1 94 ? 2.062 4.577 14.276 1.00 92.88 94 SER A O 1
ATOM 728 N N . GLU A 1 95 ? 3.801 4.954 12.930 1.00 93.06 95 GLU A N 1
ATOM 729 C CA . GLU A 1 95 ? 3.237 6.181 12.360 1.00 93.06 95 GLU A CA 1
ATOM 730 C C . GLU A 1 95 ? 1.919 5.905 11.620 1.00 93.06 95 GLU A C 1
ATOM 732 O O . GLU A 1 95 ? 0.930 6.602 11.832 1.00 93.06 95 GLU A O 1
ATOM 737 N N . ALA A 1 96 ? 1.874 4.838 10.820 1.00 91.12 96 ALA A N 1
ATOM 738 C CA . ALA A 1 96 ? 0.672 4.444 10.092 1.00 91.12 96 ALA A CA 1
ATOM 739 C C . ALA A 1 96 ? -0.441 3.912 11.010 1.00 91.12 96 ALA A C 1
ATOM 741 O O . ALA A 1 96 ? -1.615 4.206 10.792 1.00 91.12 96 ALA A O 1
ATOM 742 N N . GLU A 1 97 ? -0.094 3.150 12.051 1.00 92.50 97 GLU A N 1
ATOM 743 C CA . GLU A 1 97 ? -1.052 2.621 13.037 1.00 92.50 97 GLU A CA 1
ATOM 744 C C . GLU A 1 97 ? -1.734 3.722 13.865 1.00 92.50 97 GLU A C 1
ATOM 746 O O . GLU A 1 97 ? -2.848 3.536 14.373 1.00 92.50 97 GLU A O 1
ATOM 751 N N . ASN A 1 98 ? -1.068 4.870 14.000 1.00 93.62 98 ASN A N 1
ATOM 752 C CA . ASN A 1 98 ? -1.556 6.026 14.742 1.00 93.62 98 ASN A CA 1
ATOM 753 C C . ASN A 1 98 ? -2.229 7.084 13.855 1.00 93.62 98 ASN A C 1
ATOM 755 O O . ASN A 1 98 ? -2.797 8.032 14.396 1.00 93.62 98 ASN A O 1
ATOM 759 N N . ASP A 1 99 ? -2.232 6.923 12.527 1.00 92.94 99 ASP A N 1
ATOM 760 C CA . ASP A 1 99 ? -2.899 7.854 11.613 1.00 92.94 99 ASP A CA 1
ATOM 761 C C . ASP A 1 99 ? -4.437 7.704 11.707 1.00 92.94 99 ASP A C 1
ATOM 763 O O . ASP A 1 99 ? -4.983 6.645 11.361 1.00 92.94 99 ASP A O 1
ATOM 767 N N . PRO A 1 100 ? -5.176 8.745 12.150 1.00 92.00 100 PRO A N 1
ATOM 768 C CA . PRO A 1 100 ? -6.630 8.684 12.289 1.00 92.00 100 PRO A CA 1
ATOM 769 C C . PRO A 1 100 ? -7.360 8.378 10.979 1.00 92.00 100 PRO A C 1
ATOM 771 O O . PRO A 1 100 ? -8.395 7.704 10.999 1.00 92.00 100 PRO A O 1
ATOM 774 N N . GLU A 1 101 ? -6.840 8.835 9.841 1.00 91.12 101 GLU A N 1
ATOM 775 C CA . GLU A 1 101 ? -7.457 8.580 8.542 1.00 91.12 101 GLU A CA 1
ATOM 776 C C . GLU A 1 101 ? -7.288 7.125 8.136 1.00 91.12 101 GLU A C 1
ATOM 778 O O . GLU A 1 101 ? -8.264 6.491 7.751 1.00 91.12 101 GLU A O 1
ATOM 783 N N . ILE A 1 102 ? -6.101 6.544 8.313 1.00 92.06 102 ILE A N 1
ATOM 784 C CA . ILE A 1 102 ? -5.876 5.121 8.020 1.00 92.06 102 ILE A CA 1
ATOM 785 C C . ILE A 1 102 ? -6.748 4.250 8.921 1.00 92.06 102 ILE A C 1
ATOM 787 O O . ILE A 1 102 ? -7.410 3.317 8.455 1.00 92.06 102 ILE A O 1
ATOM 791 N N . ARG A 1 103 ? -6.828 4.582 10.212 1.00 90.06 103 ARG A N 1
ATOM 792 C CA . ARG A 1 103 ? -7.655 3.844 11.174 1.00 90.06 103 ARG A CA 1
ATOM 793 C C . ARG A 1 103 ? -9.141 3.891 10.835 1.00 90.06 103 ARG A C 1
ATOM 795 O O . ARG A 1 103 ? -9.801 2.856 10.917 1.00 90.06 103 ARG A O 1
ATOM 802 N N . SER A 1 104 ? -9.654 5.046 10.421 1.00 90.50 104 SER A N 1
ATOM 803 C CA . SER A 1 104 ? -11.073 5.234 10.083 1.00 90.50 104 SER A CA 1
ATOM 804 C C . SER A 1 104 ? -11.422 4.891 8.631 1.00 90.50 104 SER A C 1
ATOM 806 O O . SER A 1 104 ? -12.599 4.761 8.300 1.00 90.50 104 SER A O 1
ATOM 808 N N . ALA A 1 105 ? -10.421 4.681 7.774 1.00 91.00 105 ALA A N 1
ATOM 809 C CA . ALA A 1 105 ? -10.612 4.399 6.360 1.00 91.00 105 ALA A CA 1
ATOM 810 C C . ALA A 1 105 ? -11.475 3.154 6.116 1.00 91.00 105 ALA A C 1
ATOM 812 O O . ALA A 1 105 ? -11.151 2.057 6.585 1.00 91.00 105 ALA A O 1
ATOM 813 N N . LYS A 1 106 ? -12.532 3.311 5.311 1.00 93.06 106 LYS A N 1
ATOM 814 C CA . LYS A 1 106 ? -13.287 2.176 4.761 1.00 93.06 106 LYS A CA 1
ATOM 815 C C . LYS A 1 106 ? -12.473 1.417 3.708 1.00 93.06 106 LYS A C 1
ATOM 817 O O . LYS A 1 106 ? -12.635 0.210 3.562 1.00 93.06 106 LYS A O 1
ATOM 822 N N . TYR A 1 107 ? -11.602 2.116 2.985 1.00 91.62 107 TYR A N 1
ATOM 823 C CA . TYR A 1 107 ? -10.792 1.536 1.922 1.00 91.62 107 TYR A CA 1
ATOM 824 C C . TYR A 1 107 ? -9.319 1.849 2.142 1.00 91.62 107 TYR A C 1
ATOM 826 O O . TYR A 1 107 ? -8.984 2.960 2.529 1.00 91.62 107 TYR A O 1
ATOM 834 N N . LEU A 1 108 ? -8.433 0.905 1.851 1.00 91.88 108 LEU A N 1
ATOM 835 C CA . LEU A 1 108 ? -6.994 1.137 1.898 1.00 91.88 108 LEU A CA 1
ATOM 836 C C . LEU A 1 108 ? -6.376 0.753 0.561 1.00 91.88 108 LEU A C 1
ATOM 838 O O . LEU A 1 108 ? -6.461 -0.397 0.143 1.00 91.88 108 LEU A O 1
ATOM 842 N N . GLY A 1 109 ? -5.752 1.710 -0.114 1.00 89.75 109 GLY A N 1
ATOM 843 C CA . GLY A 1 109 ? -4.858 1.426 -1.227 1.00 89.75 109 GLY A CA 1
ATOM 844 C C . GLY A 1 109 ? -3.484 1.065 -0.681 1.00 89.75 109 GLY A C 1
ATOM 845 O O . GLY A 1 109 ? -2.886 1.881 0.012 1.00 89.75 109 GLY A O 1
ATOM 846 N N . VAL A 1 110 ? -2.980 -0.125 -0.986 1.00 87.69 110 VAL A N 1
ATOM 847 C CA . VAL A 1 110 ? -1.652 -0.589 -0.570 1.00 87.69 110 VAL A CA 1
ATOM 848 C C . VAL A 1 110 ? -0.812 -0.884 -1.801 1.00 87.69 110 VAL A C 1
ATOM 850 O O . VAL A 1 110 ? -1.280 -1.514 -2.750 1.00 87.69 110 VAL A O 1
ATOM 853 N N . ASN A 1 111 ? 0.438 -0.427 -1.814 1.00 81.00 111 ASN A N 1
ATOM 854 C CA . ASN A 1 111 ? 1.379 -0.917 -2.816 1.00 81.00 111 ASN A CA 1
ATOM 855 C C . ASN A 1 111 ? 1.683 -2.384 -2.504 1.00 81.00 111 ASN A C 1
ATOM 857 O O . ASN A 1 111 ? 1.976 -2.692 -1.355 1.00 81.00 111 ASN A O 1
ATOM 861 N N . TYR A 1 112 ? 1.658 -3.261 -3.500 1.00 75.06 112 TYR A N 1
ATOM 862 C CA . TYR A 1 112 ? 2.041 -4.671 -3.341 1.00 75.06 112 TYR A CA 1
ATOM 863 C C . TYR A 1 112 ? 3.141 -5.096 -4.313 1.00 75.06 112 TYR A C 1
ATOM 865 O O . TYR A 1 112 ? 3.761 -6.141 -4.123 1.00 75.06 112 TYR A O 1
ATOM 873 N N . ARG A 1 113 ? 3.430 -4.295 -5.350 1.00 71.75 113 ARG A N 1
ATOM 874 C CA . ARG A 1 113 ? 4.453 -4.638 -6.337 1.00 71.75 113 ARG A CA 1
ATOM 875 C C . ARG A 1 113 ? 5.057 -3.411 -7.005 1.00 71.75 113 ARG A C 1
ATOM 877 O O . ARG A 1 113 ? 4.355 -2.540 -7.510 1.00 71.75 113 ARG A O 1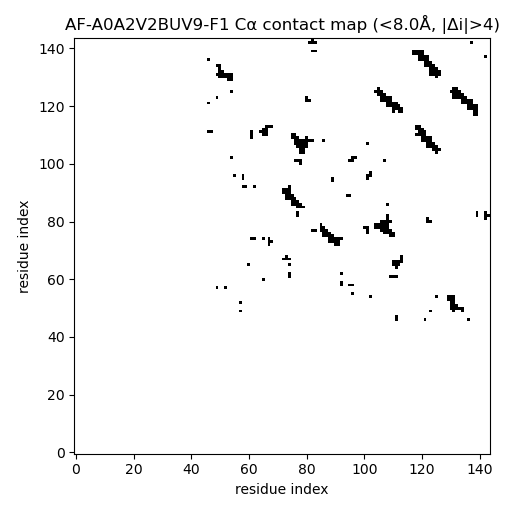
ATOM 884 N N . THR A 1 114 ? 6.377 -3.439 -7.136 1.00 63.22 114 THR A N 1
ATOM 885 C CA . THR A 1 114 ? 7.154 -2.468 -7.909 1.00 63.22 114 THR A CA 1
ATOM 886 C C . THR A 1 114 ? 7.936 -3.222 -8.969 1.00 63.22 114 THR A C 1
ATOM 888 O O . THR A 1 114 ? 8.662 -4.162 -8.645 1.00 63.22 114 THR A O 1
ATOM 891 N N . ARG A 1 115 ? 7.799 -2.837 -10.238 1.00 60.34 115 ARG A N 1
ATOM 892 C CA . ARG A 1 115 ? 8.618 -3.378 -11.325 1.00 60.34 115 ARG A CA 1
ATOM 893 C C . ARG A 1 115 ? 9.045 -2.262 -12.261 1.00 60.34 115 ARG A C 1
ATOM 895 O O . ARG A 1 115 ? 8.207 -1.588 -12.855 1.00 60.34 115 ARG A O 1
ATOM 902 N N . MET A 1 116 ? 10.360 -2.088 -12.389 1.00 65.56 116 MET A N 1
ATOM 903 C CA . MET A 1 116 ? 10.960 -0.964 -13.113 1.00 65.56 116 MET A CA 1
ATOM 904 C C . MET A 1 116 ? 10.342 0.367 -12.647 1.00 65.56 116 MET A C 1
ATOM 906 O O . MET A 1 116 ? 10.396 0.669 -11.459 1.00 65.56 116 MET A O 1
ATOM 910 N N . ALA A 1 117 ? 9.725 1.133 -13.550 1.00 59.09 117 ALA A N 1
ATOM 911 C CA . ALA A 1 117 ? 9.052 2.393 -13.237 1.00 59.09 117 ALA A CA 1
ATOM 912 C C . ALA A 1 117 ? 7.560 2.240 -12.864 1.00 59.09 117 ALA A C 1
ATOM 914 O O . ALA A 1 117 ? 6.907 3.232 -12.553 1.00 59.09 117 ALA A O 1
ATOM 915 N N . SER A 1 118 ? 6.996 1.026 -12.905 1.00 64.25 118 SER A N 1
ATOM 916 C CA . SER A 1 118 ? 5.575 0.789 -12.622 1.00 64.25 118 SER A CA 1
ATOM 917 C C . SER A 1 118 ? 5.361 0.323 -11.182 1.00 64.25 118 SER A C 1
A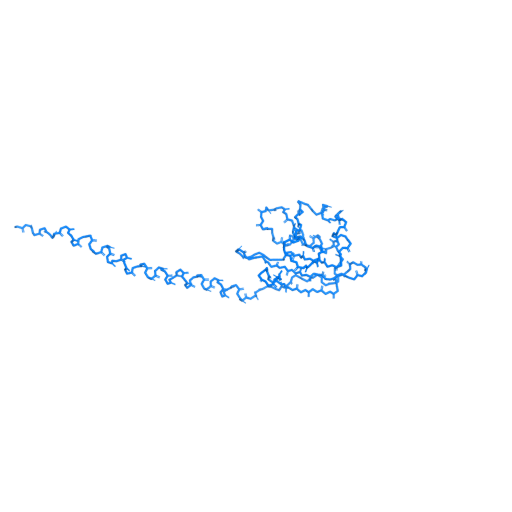TOM 919 O O . SER A 1 118 ? 5.967 -0.649 -10.728 1.00 64.25 118 SER A O 1
ATOM 921 N N . THR A 1 119 ? 4.458 1.004 -10.477 1.00 68.94 119 THR A N 1
ATOM 922 C CA . THR A 1 119 ? 3.969 0.601 -9.150 1.00 68.94 119 THR A CA 1
ATOM 923 C C . THR A 1 119 ? 2.533 0.097 -9.282 1.00 68.94 119 THR A C 1
ATOM 925 O O . THR A 1 119 ? 1.732 0.703 -9.995 1.00 68.94 119 THR A O 1
ATOM 928 N N . TYR A 1 120 ? 2.205 -1.006 -8.616 1.00 75.50 120 TYR A N 1
ATOM 929 C CA . TYR A 1 120 ? 0.875 -1.608 -8.636 1.00 75.50 120 TYR A CA 1
ATOM 930 C C . TYR A 1 120 ? 0.230 -1.524 -7.254 1.00 75.50 120 TYR A C 1
ATOM 932 O O . TYR A 1 120 ? 0.896 -1.729 -6.239 1.00 75.50 120 TYR A O 1
ATOM 940 N N . PHE A 1 121 ? -1.077 -1.261 -7.221 1.00 79.88 121 PHE A N 1
ATOM 941 C CA . PHE A 1 121 ? -1.825 -1.081 -5.979 1.00 79.88 121 PHE A CA 1
ATOM 942 C C . PHE A 1 121 ? -2.948 -2.100 -5.835 1.00 79.88 121 PHE A C 1
ATOM 944 O O . PHE A 1 121 ? -3.585 -2.487 -6.813 1.00 79.88 121 PHE A O 1
ATOM 951 N N . GLN A 1 122 ? -3.168 -2.550 -4.608 1.00 85.94 122 GLN A N 1
ATOM 952 C CA . GLN A 1 122 ? -4.356 -3.291 -4.226 1.00 85.94 122 GLN A CA 1
ATOM 953 C C . GLN A 1 122 ? -5.233 -2.374 -3.394 1.00 85.94 122 GLN A C 1
ATOM 955 O O . GLN A 1 122 ? -4.765 -1.734 -2.456 1.00 85.94 122 GLN A O 1
ATOM 960 N N . ILE A 1 123 ? -6.503 -2.297 -3.760 1.00 89.56 123 ILE A N 1
ATOM 961 C CA . ILE A 1 123 ? -7.512 -1.572 -3.001 1.00 89.56 123 ILE A CA 1
ATOM 962 C C . ILE A 1 123 ? -8.231 -2.598 -2.140 1.00 89.56 123 ILE A C 1
ATOM 964 O O . ILE A 1 123 ? -8.819 -3.536 -2.673 1.00 89.56 123 ILE A O 1
ATOM 968 N N . LEU A 1 124 ? -8.165 -2.407 -0.828 1.00 93.00 124 LEU A N 1
ATOM 969 C CA . LEU A 1 124 ? -8.760 -3.262 0.191 1.00 93.00 124 LEU A CA 1
ATOM 970 C C . LEU A 1 124 ? -10.003 -2.571 0.750 1.00 93.00 124 LEU A C 1
ATOM 972 O O . LEU A 1 124 ? -9.922 -1.406 1.132 1.00 93.00 124 LEU A O 1
ATOM 976 N N . GLU A 1 125 ? -11.139 -3.259 0.810 1.00 94.25 125 GLU A N 1
ATOM 977 C CA . GLU A 1 125 ? -12.357 -2.789 1.478 1.00 94.25 125 GLU A CA 1
ATOM 978 C C . GLU A 1 125 ? -12.489 -3.451 2.846 1.00 94.25 125 GLU A C 1
ATOM 980 O O . GLU A 1 125 ? -12.429 -4.676 2.949 1.00 94.25 125 GLU A O 1
ATOM 985 N N . PHE A 1 126 ? -12.708 -2.640 3.880 1.00 95.44 126 PHE A N 1
ATOM 986 C CA . PHE A 1 126 ? -12.906 -3.095 5.249 1.00 95.44 126 PHE A CA 1
ATOM 987 C C . PHE A 1 126 ? -14.383 -3.048 5.640 1.00 95.44 126 PHE A C 1
ATOM 989 O O . PHE A 1 126 ? -15.103 -2.102 5.308 1.00 95.44 126 PHE A O 1
ATOM 996 N N . ASP A 1 127 ? -14.821 -4.048 6.398 1.00 95.38 127 ASP A N 1
ATOM 997 C CA . ASP A 1 127 ? -16.111 -4.023 7.078 1.00 95.38 127 ASP A CA 1
ATOM 998 C C . ASP A 1 127 ? -16.089 -3.131 8.336 1.00 95.38 127 ASP A C 1
ATOM 1000 O O . ASP A 1 127 ? -15.074 -2.541 8.716 1.00 95.38 127 ASP A O 1
ATOM 1004 N N . ALA A 1 128 ? -17.228 -3.054 9.030 1.00 93.62 128 ALA A N 1
ATOM 1005 C CA . ALA A 1 128 ? -17.362 -2.290 10.271 1.00 93.62 128 ALA A CA 1
ATOM 1006 C C . ALA A 1 128 ? -16.463 -2.798 11.419 1.00 93.62 128 ALA A C 1
ATOM 1008 O O . ALA A 1 128 ? -16.248 -2.075 12.391 1.00 93.62 128 ALA A O 1
ATOM 1009 N N . ARG A 1 129 ? -15.945 -4.029 11.329 1.00 92.94 129 ARG A N 1
ATOM 1010 C CA . ARG A 1 129 ? -15.021 -4.621 12.304 1.00 92.94 129 ARG A CA 1
ATOM 1011 C C . ARG A 1 129 ? -13.558 -4.356 11.943 1.00 92.94 129 ARG A C 1
ATOM 1013 O O . ARG A 1 129 ? -12.678 -4.716 12.722 1.00 92.94 129 ARG A O 1
ATOM 1020 N N . GLY A 1 130 ? -13.291 -3.724 10.799 1.00 92.06 130 GLY A N 1
ATOM 1021 C CA . GLY A 1 130 ? -11.942 -3.472 10.307 1.00 92.06 130 GLY A CA 1
ATOM 1022 C C . GLY A 1 130 ? -11.290 -4.708 9.688 1.00 92.06 130 GLY A C 1
ATOM 1023 O O . GLY A 1 130 ? -10.061 -4.803 9.719 1.00 92.06 130 GLY A O 1
ATOM 1024 N N . ILE A 1 131 ? -12.092 -5.632 9.150 1.00 95.81 131 ILE A N 1
ATOM 1025 C CA . ILE A 1 131 ? -11.653 -6.846 8.455 1.00 95.81 131 ILE A CA 1
ATOM 1026 C C . ILE A 1 131 ? -11.811 -6.654 6.948 1.00 95.81 131 ILE A C 1
ATOM 1028 O O . ILE A 1 131 ? -12.824 -6.122 6.495 1.00 95.81 131 ILE A O 1
ATOM 1032 N N . VAL A 1 132 ? -10.830 -7.101 6.164 1.00 95.94 132 VAL A N 1
ATOM 1033 C CA . VAL A 1 132 ? -10.899 -7.035 4.699 1.00 95.94 132 VAL A CA 1
ATOM 1034 C C . VAL A 1 132 ? -11.967 -7.993 4.161 1.00 95.94 132 VAL A C 1
ATOM 1036 O O . VAL A 1 132 ? -11.889 -9.206 4.369 1.00 95.94 132 VAL A O 1
ATOM 1039 N N . VAL A 1 133 ? -12.942 -7.445 3.434 1.00 96.50 133 VAL A N 1
ATOM 1040 C CA . VAL A 1 133 ? -14.065 -8.181 2.818 1.00 96.50 133 VAL A CA 1
ATOM 1041 C C . VAL A 1 133 ? -14.048 -8.165 1.295 1.00 96.50 133 VAL A C 1
ATOM 1043 O O . VAL A 1 133 ? -14.753 -8.956 0.672 1.00 96.50 133 VAL A O 1
ATOM 1046 N N . ALA A 1 134 ? -13.257 -7.285 0.686 1.00 91.88 134 ALA A N 1
ATOM 1047 C CA . ALA A 1 134 ? -13.003 -7.303 -0.745 1.00 91.88 134 ALA A CA 1
ATOM 1048 C C . ALA A 1 134 ? -11.614 -6.742 -1.049 1.00 91.88 134 ALA A C 1
ATOM 1050 O O . ALA A 1 134 ? -11.116 -5.858 -0.347 1.00 91.88 134 ALA A O 1
ATOM 1051 N N . GLN A 1 135 ? -11.017 -7.225 -2.134 1.00 90.81 135 GLN A N 1
ATOM 1052 C CA . GLN A 1 135 ? -9.781 -6.685 -2.680 1.00 90.81 135 GLN A CA 1
ATOM 1053 C C . GLN A 1 135 ? -9.846 -6.624 -4.205 1.00 90.81 135 GLN A C 1
ATOM 1055 O O . GLN A 1 135 ? -10.540 -7.418 -4.841 1.00 90.81 135 GLN A O 1
ATOM 1060 N N . ARG A 1 136 ? -9.125 -5.670 -4.794 1.00 85.44 136 ARG A N 1
ATOM 1061 C CA . ARG A 1 136 ? -8.902 -5.603 -6.244 1.00 85.44 136 ARG A CA 1
ATOM 1062 C C . ARG A 1 136 ? -7.530 -5.027 -6.558 1.00 85.44 136 ARG A C 1
ATOM 1064 O O . ARG A 1 136 ? -7.134 -4.035 -5.943 1.00 85.44 136 ARG A O 1
ATOM 1071 N N . ALA A 1 137 ? -6.834 -5.588 -7.540 1.00 80.06 137 ALA A N 1
ATOM 1072 C CA . ALA A 1 137 ? -5.648 -4.966 -8.113 1.00 80.06 137 ALA A CA 1
ATOM 1073 C C . ALA A 1 137 ? -6.005 -3.851 -9.110 1.00 80.06 137 ALA A C 1
ATOM 1075 O O . ALA A 1 137 ? -6.919 -3.978 -9.924 1.00 80.06 137 ALA A O 1
ATOM 1076 N N . CYS A 1 138 ? -5.232 -2.769 -9.088 1.00 71.25 138 CYS A N 1
ATOM 1077 C CA . CYS A 1 138 ? -5.218 -1.741 -10.120 1.00 71.25 138 CYS A CA 1
ATOM 1078 C C . CYS A 1 138 ? -3.775 -1.381 -10.503 1.00 71.25 138 CYS A C 1
ATOM 1080 O O . CYS A 1 138 ? -2.843 -1.418 -9.688 1.00 71.25 138 CYS A O 1
ATOM 1082 N N . ARG A 1 139 ? -3.574 -1.040 -11.779 1.00 67.31 139 ARG A N 1
ATOM 1083 C CA . ARG A 1 139 ? -2.318 -0.454 -12.250 1.00 67.31 139 ARG A CA 1
ATOM 1084 C C . ARG A 1 139 ? -2.352 1.053 -12.010 1.00 67.31 139 ARG A C 1
ATOM 1086 O O . ARG A 1 139 ? -3.399 1.674 -12.147 1.00 67.31 139 ARG A O 1
ATOM 1093 N N . TYR A 1 140 ? -1.196 1.648 -11.715 1.00 61.19 140 TYR A N 1
ATOM 1094 C CA . TYR A 1 140 ? -1.053 3.100 -11.545 1.00 61.19 140 TYR A CA 1
ATOM 1095 C C . TYR A 1 140 ? -1.657 3.920 -12.699 1.00 61.19 140 TYR A C 1
ATOM 1097 O O . TYR A 1 140 ? -2.316 4.921 -12.448 1.00 61.19 140 TYR A O 1
ATOM 1105 N N . SER A 1 141 ? -1.460 3.483 -13.947 1.00 56.47 141 SER A N 1
ATOM 1106 C CA . SER A 1 141 ? -1.985 4.154 -15.147 1.00 56.47 141 SER A CA 1
ATOM 1107 C C . SER A 1 141 ? -3.498 4.043 -15.324 1.00 56.47 141 SER A C 1
ATOM 1109 O O . SER A 1 141 ? -4.054 4.751 -16.156 1.00 56.47 141 SER A O 1
ATOM 1111 N N . ASP A 1 142 ? -4.139 3.139 -14.583 1.00 45.38 142 ASP A N 1
ATOM 1112 C CA . ASP A 1 142 ? -5.552 2.793 -14.738 1.00 45.38 142 ASP A CA 1
ATOM 1113 C C . ASP A 1 142 ? -6.399 3.414 -13.609 1.00 45.38 142 ASP A C 1
ATOM 1115 O O . ASP A 1 142 ? -7.618 3.245 -13.579 1.00 45.38 142 ASP A O 1
ATOM 1119 N N . ALA A 1 143 ? -5.761 4.125 -12.668 1.00 44.06 143 ALA A N 1
ATOM 1120 C CA . ALA A 1 143 ? -6.448 4.966 -11.698 1.00 44.06 143 ALA A CA 1
ATOM 1121 C C . ALA A 1 143 ? -6.828 6.298 -12.381 1.00 44.06 143 ALA A C 1
ATOM 1123 O O . ALA A 1 143 ? -5.950 6.910 -12.991 1.00 44.06 143 ALA A O 1
ATOM 1124 N N . PRO A 1 144 ? -8.106 6.716 -12.322 1.00 45.75 144 PRO A N 1
ATOM 1125 C CA . PRO A 1 144 ? -8.602 7.901 -13.022 1.00 45.75 144 PRO A CA 1
ATOM 1126 C C . PRO A 1 144 ? -7.948 9.206 -12.552 1.00 45.75 144 PRO A C 1
ATOM 1128 O O . PRO A 1 144 ? -7.565 9.299 -11.359 1.00 45.75 144 PRO A O 1
#